Protein AF-A0A917F419-F1 (afdb_monomer)

Sequence (73 aa):
MTEERQPASWWLHKAHARVTDWERRGGDYAVWARSDAKIVQEHRPVPFETGAPCQECGKAWPCGMFRAVLASD

Mean predicted aligned error: 3.64 Å

Structure (mmCIF, N/CA/C/O backbone):
data_AF-A0A917F419-F1
#
_entry.id   AF-A0A917F419-F1
#
loop_
_atom_site.group_PDB
_atom_site.id
_atom_site.type_symbol
_atom_site.label_atom_id
_atom_site.label_alt_id
_atom_site.label_comp_id
_atom_site.label_asym_id
_atom_site.label_entity_id
_atom_site.label_seq_id
_atom_site.pdbx_PDB_ins_code
_atom_site.Cartn_x
_atom_site.Cartn_y
_atom_site.Cartn_z
_atom_site.occupancy
_atom_site.B_iso_or_equiv
_atom_site.auth_seq_id
_at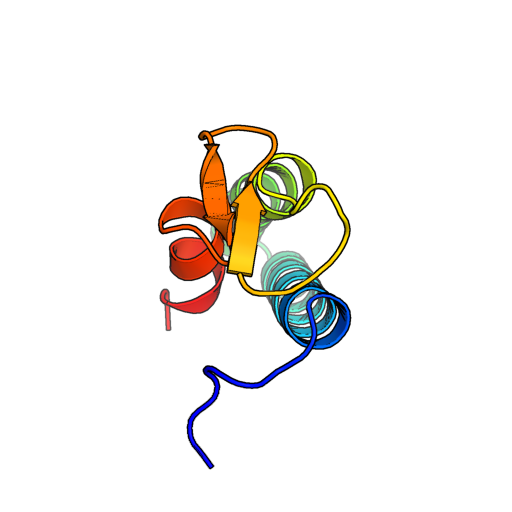om_site.auth_comp_id
_atom_site.auth_asym_id
_atom_site.auth_atom_id
_atom_site.pdbx_PDB_model_num
ATOM 1 N N . MET A 1 1 ? 9.642 -10.927 16.990 1.00 43.91 1 MET A N 1
ATOM 2 C CA . MET A 1 1 ? 8.634 -9.848 17.069 1.00 43.91 1 MET A CA 1
ATOM 3 C C . MET A 1 1 ? 7.726 -9.992 15.861 1.00 43.91 1 MET A C 1
ATOM 5 O O . MET A 1 1 ? 8.222 -9.845 14.755 1.00 43.91 1 MET A O 1
ATOM 9 N N . THR A 1 2 ? 6.463 -10.375 16.041 1.00 57.66 2 THR A N 1
ATOM 10 C CA . THR A 1 2 ? 5.501 -10.495 14.935 1.00 57.66 2 THR A CA 1
ATOM 11 C C . THR A 1 2 ? 5.179 -9.099 14.389 1.00 57.66 2 THR A C 1
ATOM 13 O O . THR A 1 2 ? 4.887 -8.186 15.160 1.00 57.66 2 THR A O 1
ATOM 16 N N . GLU A 1 3 ? 5.280 -8.905 13.069 1.00 60.28 3 GLU A N 1
ATOM 17 C CA . GLU A 1 3 ? 5.064 -7.616 12.377 1.00 60.28 3 GLU A CA 1
ATOM 18 C C . GLU A 1 3 ? 3.671 -7.004 12.630 1.00 60.28 3 GLU A C 1
ATOM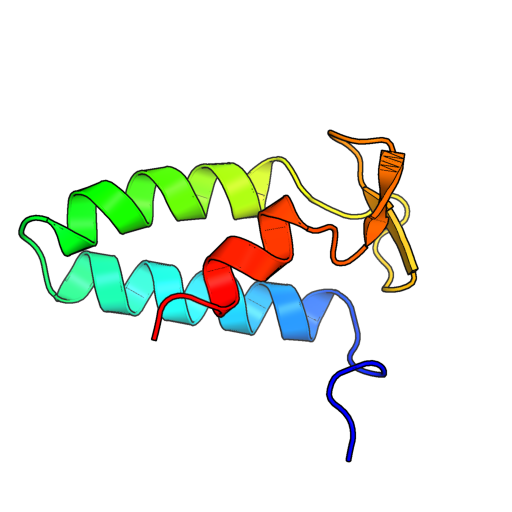 20 O O . GLU A 1 3 ? 3.450 -5.818 12.409 1.00 60.28 3 GLU A O 1
ATOM 25 N N . GLU A 1 4 ? 2.739 -7.785 13.174 1.00 63.25 4 GLU A N 1
ATOM 26 C CA . GLU A 1 4 ? 1.343 -7.420 13.431 1.00 63.25 4 GLU A CA 1
ATOM 27 C C . GLU A 1 4 ? 1.132 -6.276 14.439 1.00 63.25 4 GLU A C 1
ATOM 29 O O . GLU A 1 4 ? 0.024 -5.757 14.534 1.00 63.25 4 GLU A O 1
ATOM 34 N N . ARG A 1 5 ? 2.165 -5.841 15.176 1.00 77.62 5 ARG A N 1
ATOM 35 C CA . ARG A 1 5 ? 2.070 -4.737 16.159 1.00 77.62 5 ARG A CA 1
ATOM 36 C C . ARG A 1 5 ? 2.673 -3.411 15.695 1.00 77.62 5 ARG A C 1
ATOM 38 O O . ARG A 1 5 ? 2.843 -2.503 16.504 1.00 77.62 5 ARG A O 1
ATOM 45 N N . GLN A 1 6 ? 3.039 -3.294 14.423 1.00 92.25 6 GLN A N 1
ATOM 46 C CA . GLN A 1 6 ? 3.669 -2.076 13.921 1.00 92.25 6 GLN A CA 1
ATOM 47 C C . GLN A 1 6 ? 2.639 -0.956 13.682 1.00 92.25 6 GLN A C 1
ATOM 49 O O . GLN A 1 6 ? 1.510 -1.249 13.271 1.00 92.25 6 GLN A O 1
ATOM 54 N N . PRO A 1 7 ? 2.998 0.322 13.914 1.00 94.62 7 PRO A N 1
ATOM 55 C CA . PRO A 1 7 ? 2.108 1.455 13.659 1.00 94.62 7 PRO A CA 1
ATOM 56 C C . PRO A 1 7 ? 1.840 1.639 12.158 1.00 94.62 7 PRO A C 1
ATOM 58 O O . PRO A 1 7 ? 2.644 1.226 11.319 1.00 94.62 7 PRO A O 1
ATOM 61 N N . ALA A 1 8 ? 0.744 2.323 11.807 1.00 94.19 8 ALA A N 1
ATOM 62 C CA . ALA A 1 8 ? 0.363 2.551 10.409 1.00 94.19 8 ALA A CA 1
ATOM 63 C C . ALA A 1 8 ? 1.468 3.234 9.584 1.00 94.19 8 ALA A C 1
ATOM 65 O O . ALA A 1 8 ? 1.712 2.876 8.431 1.00 94.19 8 ALA A O 1
ATOM 66 N N . SER A 1 9 ? 2.207 4.158 10.203 1.00 95.38 9 SER A N 1
ATOM 67 C CA . SER A 1 9 ? 3.351 4.825 9.580 1.00 95.38 9 SER A CA 1
ATOM 68 C C . SER A 1 9 ? 4.477 3.862 9.199 1.00 95.38 9 SER A C 1
ATOM 70 O O . SER A 1 9 ? 5.091 4.054 8.154 1.00 95.38 9 SER A O 1
ATOM 72 N N . TRP A 1 10 ? 4.751 2.824 9.992 1.00 95.19 10 TRP A N 1
ATOM 73 C CA . TRP A 1 10 ? 5.810 1.853 9.698 1.00 95.19 10 TRP A CA 1
ATOM 74 C C . TRP A 1 10 ? 5.489 1.049 8.436 1.00 95.19 10 TRP A C 1
ATOM 76 O O . TRP A 1 10 ? 6.313 0.938 7.528 1.00 95.19 10 TRP A O 1
ATOM 86 N N . TRP A 1 11 ? 4.255 0.559 8.346 1.00 95.06 11 TRP A N 1
ATOM 87 C CA . TRP A 1 11 ? 3.745 -0.182 7.194 1.00 95.06 11 TRP A CA 1
ATOM 88 C C . TRP A 1 11 ? 3.769 0.664 5.914 1.00 95.06 11 TRP A C 1
ATOM 90 O O . TRP A 1 11 ? 4.206 0.187 4.868 1.00 95.06 11 TRP A O 1
ATOM 100 N N . LEU A 1 12 ? 3.362 1.934 6.002 1.00 95.38 12 LEU A N 1
ATOM 101 C CA . LEU A 1 12 ? 3.385 2.858 4.866 1.00 95.38 12 LEU A CA 1
ATOM 102 C C . LEU A 1 12 ? 4.805 3.209 4.419 1.00 95.38 12 LEU A C 1
ATOM 104 O O . LEU A 1 12 ? 5.061 3.237 3.220 1.00 95.38 12 LEU A O 1
ATOM 108 N N . HIS A 1 13 ? 5.744 3.411 5.348 1.00 96.31 13 HIS A N 1
ATOM 109 C CA . HIS A 1 13 ? 7.151 3.613 4.987 1.00 96.31 13 HIS A CA 1
ATOM 110 C C . HIS A 1 13 ? 7.737 2.390 4.281 1.00 96.31 13 HIS A C 1
ATOM 112 O O . HIS A 1 13 ? 8.407 2.553 3.264 1.00 96.31 13 HIS A O 1
ATOM 118 N N . LYS A 1 14 ? 7.451 1.172 4.766 1.00 95.50 14 LYS A N 1
ATOM 119 C CA . LYS A 1 14 ? 7.852 -0.064 4.077 1.00 95.50 14 LYS A CA 1
ATOM 120 C C . LYS A 1 14 ? 7.309 -0.119 2.650 1.00 95.50 14 LYS A C 1
ATOM 122 O O . LYS A 1 14 ? 8.061 -0.407 1.723 1.00 95.50 14 LYS A O 1
ATOM 127 N N . ALA A 1 15 ? 6.016 0.156 2.477 1.00 96.06 15 ALA A N 1
ATOM 128 C CA . ALA A 1 15 ? 5.376 0.088 1.171 1.00 96.06 15 ALA A CA 1
ATOM 129 C C . ALA A 1 15 ? 5.930 1.149 0.208 1.00 96.06 15 ALA A C 1
ATOM 131 O O . ALA A 1 15 ? 6.265 0.820 -0.926 1.00 96.06 15 ALA A O 1
ATOM 132 N N . HIS A 1 16 ? 6.127 2.389 0.671 1.00 97.25 16 HIS A N 1
ATOM 133 C CA . HIS A 1 16 ? 6.771 3.431 -0.132 1.00 97.25 16 HIS A CA 1
ATOM 134 C C . HIS A 1 16 ? 8.208 3.058 -0.520 1.00 97.25 16 HIS A C 1
ATOM 136 O O . HIS A 1 16 ? 8.565 3.189 -1.685 1.00 97.25 16 HIS A O 1
ATOM 142 N N . ALA A 1 17 ? 9.018 2.545 0.414 1.00 96.81 17 ALA A N 1
ATOM 143 C CA . ALA A 1 17 ? 10.393 2.137 0.119 1.00 96.81 17 ALA A CA 1
ATOM 144 C C . ALA A 1 17 ? 10.454 1.048 -0.964 1.00 96.81 17 ALA A C 1
ATOM 146 O O . ALA A 1 17 ? 11.300 1.104 -1.855 1.00 96.81 17 ALA A O 1
ATOM 147 N N . ARG A 1 18 ? 9.527 0.086 -0.915 1.00 94.69 18 ARG A N 1
ATOM 148 C CA . ARG A 1 18 ? 9.400 -0.960 -1.933 1.00 94.69 18 ARG A CA 1
ATOM 149 C C . ARG A 1 18 ? 9.016 -0.395 -3.298 1.00 94.69 18 ARG A C 1
ATOM 151 O O . ARG A 1 18 ? 9.683 -0.709 -4.278 1.00 94.69 18 ARG A O 1
ATOM 158 N N . VAL A 1 19 ? 7.975 0.440 -3.352 1.00 96.88 19 VAL A N 1
ATOM 159 C CA . VAL A 1 19 ? 7.543 1.113 -4.589 1.00 96.88 19 VAL A CA 1
ATOM 160 C C . VAL A 1 19 ? 8.724 1.855 -5.214 1.00 96.88 19 VAL A C 1
ATOM 162 O O . VAL A 1 19 ? 9.027 1.640 -6.383 1.00 96.88 19 VAL A O 1
ATOM 165 N N . THR A 1 20 ? 9.460 2.638 -4.423 1.00 97.31 20 THR A N 1
ATOM 166 C CA . THR A 1 20 ? 10.645 3.365 -4.894 1.00 97.31 20 THR A CA 1
ATOM 167 C C . THR A 1 20 ? 11.758 2.437 -5.398 1.00 97.31 20 THR A C 1
ATOM 169 O O . THR A 1 20 ? 12.388 2.740 -6.412 1.00 97.31 20 THR A O 1
ATOM 172 N N . ASP A 1 21 ? 12.018 1.299 -4.741 1.00 96.50 21 ASP A N 1
ATOM 173 C CA . ASP A 1 21 ? 13.015 0.341 -5.242 1.00 96.50 21 ASP A CA 1
ATOM 174 C C . ASP A 1 21 ? 12.595 -0.269 -6.587 1.00 96.50 21 ASP A C 1
ATOM 176 O O . ASP A 1 21 ? 13.413 -0.372 -7.500 1.00 96.50 21 ASP A O 1
ATOM 180 N N . TRP A 1 22 ? 11.319 -0.621 -6.742 1.00 96.19 22 TRP A N 1
ATOM 181 C CA . TRP A 1 22 ? 10.782 -1.159 -7.993 1.00 96.19 22 TRP A CA 1
ATOM 182 C C . TRP A 1 22 ? 10.783 -0.136 -9.131 1.00 96.19 22 TRP A C 1
ATOM 184 O O . TRP A 1 22 ? 11.178 -0.471 -10.248 1.00 96.19 22 TRP A O 1
ATOM 194 N N . GLU A 1 23 ? 10.432 1.121 -8.854 1.00 96.62 23 GLU A N 1
ATOM 195 C CA . GLU A 1 23 ? 10.566 2.212 -9.826 1.00 96.62 23 GLU A CA 1
ATOM 196 C C . GLU A 1 23 ? 12.012 2.349 -10.308 1.00 96.62 23 GLU A C 1
ATOM 198 O O . GLU A 1 23 ? 12.259 2.437 -11.512 1.00 96.62 23 GLU A O 1
ATOM 203 N N . ARG A 1 24 ? 12.980 2.295 -9.384 1.00 97.19 24 ARG A N 1
ATOM 204 C CA . ARG A 1 24 ? 14.411 2.398 -9.698 1.00 97.19 24 ARG A CA 1
ATOM 205 C C . ARG A 1 24 ? 14.924 1.226 -10.540 1.00 97.19 24 ARG A C 1
ATOM 207 O O . ARG A 1 24 ? 15.833 1.424 -11.343 1.00 97.19 24 ARG A O 1
ATOM 214 N N . ARG A 1 25 ? 14.372 0.019 -10.369 1.00 96.31 25 ARG A N 1
ATOM 215 C CA . ARG A 1 25 ? 14.723 -1.159 -11.188 1.00 96.31 25 ARG A CA 1
ATOM 216 C C . ARG A 1 25 ? 14.287 -1.010 -12.647 1.00 96.31 25 ARG A C 1
ATOM 218 O O . ARG A 1 25 ? 14.950 -1.557 -13.525 1.00 96.31 25 ARG A O 1
ATOM 225 N N . GLY A 1 26 ? 13.219 -0.258 -12.913 1.00 95.19 26 GLY A N 1
ATOM 226 C CA . GLY A 1 26 ? 12.714 -0.029 -14.266 1.00 95.19 26 GLY A CA 1
ATOM 227 C C . GLY A 1 26 ? 12.029 -1.253 -14.891 1.00 95.19 26 GLY A C 1
ATOM 228 O O . GLY A 1 26 ? 11.738 -2.244 -14.221 1.00 95.19 26 GLY A O 1
ATOM 229 N N . GLY A 1 27 ? 11.740 -1.176 -16.194 1.00 96.19 27 GLY A N 1
ATOM 230 C CA . GLY A 1 27 ? 11.059 -2.249 -16.932 1.00 96.19 27 GLY A CA 1
ATOM 231 C C . GLY A 1 27 ? 9.682 -2.588 -16.348 1.00 96.19 27 GLY A C 1
ATOM 232 O O . GLY A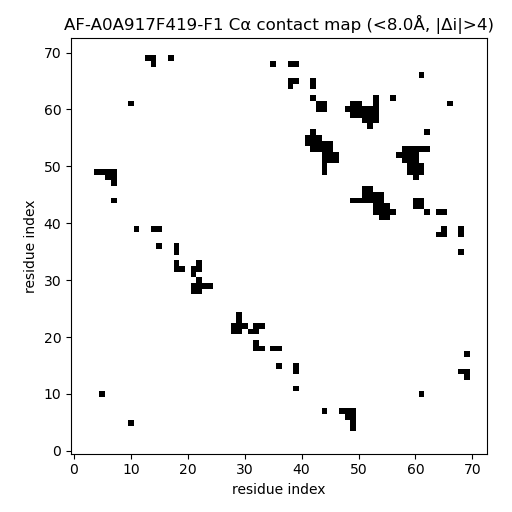 1 27 ? 8.932 -1.690 -15.955 1.00 96.19 27 GLY A O 1
ATOM 233 N N . ASP A 1 28 ? 9.368 -3.880 -16.258 1.00 95.75 28 ASP A N 1
ATOM 234 C CA . ASP A 1 28 ? 8.098 -4.367 -15.701 1.00 95.75 28 ASP A CA 1
ATOM 235 C C . ASP A 1 28 ? 7.923 -3.995 -14.220 1.00 95.75 28 ASP A C 1
ATOM 237 O O . ASP A 1 28 ? 6.809 -3.692 -13.790 1.00 95.75 28 ASP A O 1
ATOM 241 N N . TYR A 1 29 ? 9.018 -3.885 -13.455 1.00 94.56 29 TYR A N 1
ATOM 242 C CA . TYR A 1 29 ? 8.963 -3.444 -12.056 1.00 94.56 29 TYR A CA 1
ATOM 243 C C . TYR A 1 29 ? 8.406 -2.026 -11.924 1.00 94.56 29 TYR A C 1
ATOM 245 O O . TYR A 1 29 ? 7.623 -1.763 -11.017 1.00 94.56 29 TYR A O 1
ATOM 253 N N . ALA A 1 30 ? 8.729 -1.120 -12.852 1.00 95.19 30 ALA A N 1
ATOM 254 C CA . ALA A 1 30 ? 8.161 0.228 -12.849 1.00 95.19 30 ALA A CA 1
ATOM 255 C C . ALA A 1 30 ? 6.665 0.236 -13.217 1.00 95.19 30 ALA A C 1
ATOM 257 O O . ALA A 1 30 ? 5.921 1.124 -12.798 1.00 95.19 30 ALA A O 1
ATOM 258 N N . VAL A 1 31 ? 6.187 -0.749 -13.987 1.00 95.19 31 VAL A N 1
ATOM 259 C CA . VAL A 1 31 ? 4.748 -0.925 -14.238 1.00 95.19 31 VAL A CA 1
ATOM 260 C C . VAL A 1 31 ? 4.049 -1.370 -12.956 1.00 95.19 31 VAL A C 1
ATOM 262 O O . VAL A 1 31 ? 3.050 -0.756 -12.577 1.00 95.19 31 VAL A O 1
ATOM 265 N N . TRP A 1 32 ? 4.594 -2.370 -12.261 1.00 94.25 32 TRP A N 1
ATOM 266 C CA . TRP A 1 32 ? 4.036 -2.853 -10.997 1.00 94.25 32 TRP A CA 1
ATOM 267 C C . TRP A 1 32 ? 4.098 -1.801 -9.893 1.00 94.25 32 TRP A C 1
ATOM 269 O O . TRP A 1 32 ? 3.104 -1.597 -9.204 1.00 94.25 32 TRP A O 1
ATOM 279 N N . ALA A 1 33 ? 5.191 -1.044 -9.796 1.00 96.31 33 ALA A N 1
ATOM 280 C CA . ALA A 1 33 ? 5.330 0.016 -8.804 1.00 96.31 33 ALA A CA 1
ATOM 281 C C . ALA A 1 33 ? 4.240 1.088 -8.925 1.00 96.31 33 ALA A C 1
ATOM 283 O O . ALA A 1 33 ? 3.717 1.542 -7.913 1.00 96.31 33 ALA A O 1
ATOM 284 N N . ARG A 1 34 ? 3.829 1.448 -10.150 1.00 96.00 34 ARG A N 1
ATOM 285 C CA . ARG A 1 34 ? 2.711 2.385 -10.367 1.00 96.00 34 ARG A CA 1
ATOM 286 C C . ARG A 1 34 ? 1.378 1.830 -9.865 1.00 96.00 34 ARG A C 1
ATOM 288 O O . ARG A 1 34 ? 0.584 2.577 -9.299 1.00 96.00 34 ARG A O 1
ATOM 295 N N . SER A 1 35 ? 1.135 0.535 -10.067 1.00 95.94 35 SER A N 1
ATOM 296 C CA . SER A 1 35 ? -0.053 -0.139 -9.534 1.00 95.94 35 SER A CA 1
ATOM 297 C C . SER A 1 35 ? -0.021 -0.180 -8.003 1.00 95.94 35 SER A C 1
ATOM 299 O O . SER A 1 35 ? -0.996 0.187 -7.348 1.00 95.94 35 SER A O 1
ATOM 301 N N . ASP A 1 36 ? 1.120 -0.548 -7.424 1.00 96.56 36 ASP A N 1
ATOM 302 C CA . ASP A 1 36 ? 1.306 -0.640 -5.976 1.00 96.56 36 ASP A CA 1
ATOM 303 C C . ASP A 1 36 ? 1.218 0.729 -5.292 1.00 96.56 36 ASP A C 1
ATOM 305 O O . ASP A 1 36 ? 0.586 0.853 -4.244 1.00 96.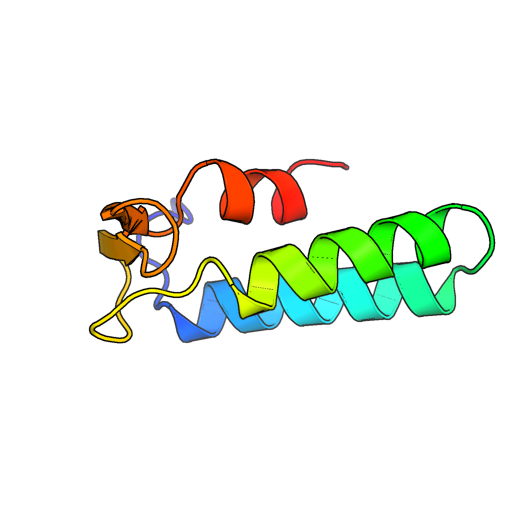56 36 ASP A O 1
ATOM 309 N N . ALA A 1 37 ? 1.766 1.782 -5.903 1.00 97.31 37 ALA A N 1
ATOM 310 C CA . ALA A 1 37 ? 1.650 3.154 -5.412 1.00 97.31 37 ALA A CA 1
ATOM 311 C C . ALA A 1 37 ? 0.183 3.582 -5.270 1.00 97.31 37 ALA A C 1
ATOM 313 O O . ALA A 1 37 ? -0.199 4.172 -4.256 1.00 97.31 37 ALA A O 1
ATOM 314 N N . LYS A 1 38 ? -0.653 3.228 -6.255 1.00 97.19 38 LYS A N 1
ATOM 315 C CA . LYS A 1 38 ? -2.093 3.489 -6.216 1.00 97.19 38 LYS A CA 1
ATOM 316 C C . LYS A 1 38 ? -2.761 2.740 -5.059 1.00 97.19 38 LYS A C 1
ATOM 318 O O . LYS A 1 38 ? -3.485 3.351 -4.277 1.00 97.19 38 LYS A O 1
ATOM 323 N N . ILE A 1 39 ? -2.437 1.458 -4.869 1.00 97.19 39 ILE A N 1
ATOM 324 C CA . ILE A 1 39 ? -2.951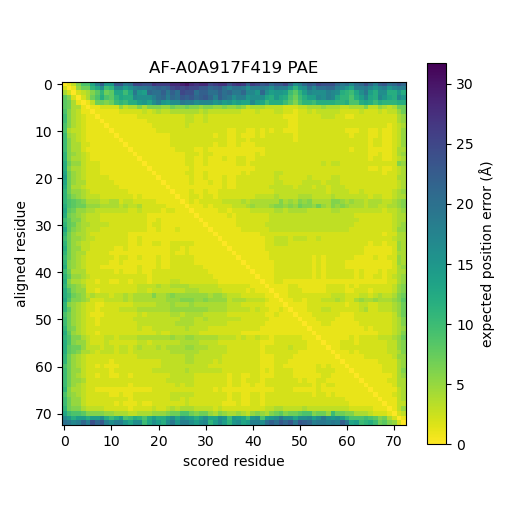 0.666 -3.740 1.00 97.19 39 ILE A CA 1
ATOM 325 C C . ILE A 1 39 ? -2.544 1.289 -2.396 1.00 97.19 39 ILE A C 1
ATOM 327 O O . ILE A 1 39 ? -3.377 1.420 -1.503 1.00 97.19 39 ILE A O 1
ATOM 331 N N . VAL A 1 40 ? -1.288 1.716 -2.239 1.00 96.56 40 VAL A N 1
ATOM 332 C CA . VAL A 1 40 ? -0.782 2.359 -1.011 1.00 96.56 40 VAL A CA 1
ATOM 333 C C . VAL A 1 40 ? -1.474 3.700 -0.727 1.00 96.56 40 VAL A C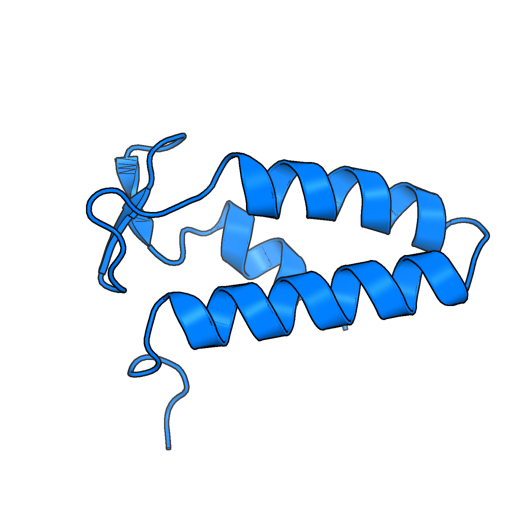 1
ATOM 335 O O . VAL A 1 40 ? -1.625 4.104 0.433 1.00 96.56 40 VAL A O 1
ATOM 338 N N . GLN A 1 41 ? -1.900 4.405 -1.772 1.00 96.69 41 GLN A N 1
ATOM 339 C CA . GLN A 1 41 ? -2.639 5.654 -1.649 1.00 96.69 41 GLN A CA 1
ATOM 340 C C . GLN A 1 41 ? -4.105 5.428 -1.256 1.00 96.69 41 GLN A C 1
ATOM 342 O O . GLN A 1 41 ? -4.591 6.111 -0.355 1.00 96.69 41 GLN A O 1
ATOM 347 N N . GLU A 1 42 ? -4.791 4.489 -1.908 1.00 96.25 42 GLU A N 1
ATOM 348 C CA . GLU A 1 42 ? -6.237 4.263 -1.761 1.00 96.25 42 GLU A CA 1
ATOM 349 C C . GLU A 1 42 ? -6.563 3.413 -0.525 1.00 96.25 42 GLU A C 1
ATOM 351 O O . GLU A 1 42 ? -7.472 3.719 0.250 1.00 96.25 42 GLU A O 1
ATOM 356 N N . HIS A 1 43 ? -5.765 2.380 -0.254 1.00 97.00 43 HIS A N 1
ATOM 357 C CA . HIS A 1 43 ? -5.987 1.476 0.869 1.00 97.00 43 HIS A CA 1
ATOM 358 C C . HIS A 1 43 ? -5.317 1.970 2.154 1.00 97.00 43 HIS A C 1
ATOM 360 O O . HIS A 1 43 ? -4.465 1.285 2.724 1.00 97.00 43 HIS A O 1
ATOM 366 N N . ARG A 1 44 ? -5.725 3.147 2.645 1.00 95.56 44 ARG A N 1
ATOM 367 C CA . ARG A 1 44 ? -5.252 3.738 3.914 1.00 95.56 44 ARG A CA 1
ATOM 368 C C . ARG A 1 44 ? -6.237 3.533 5.070 1.00 95.56 44 ARG A C 1
ATOM 370 O O . ARG A 1 44 ? -7.427 3.364 4.812 1.00 95.56 44 ARG A O 1
ATOM 377 N N . PRO A 1 45 ? -5.771 3.517 6.330 1.00 96.44 45 PRO A N 1
ATOM 378 C CA . PRO A 1 45 ? -6.651 3.434 7.490 1.00 96.44 45 PRO A CA 1
ATOM 379 C C . PRO A 1 45 ? -7.269 4.798 7.828 1.00 96.44 45 PRO A C 1
ATOM 381 O O . PRO A 1 45 ? -6.592 5.826 7.735 1.00 96.44 45 PRO A O 1
ATOM 384 N N . VAL A 1 46 ? -8.537 4.799 8.251 1.00 92.31 46 VAL A N 1
ATOM 385 C CA . VAL A 1 46 ? -9.225 5.964 8.833 1.00 92.31 46 VAL A CA 1
ATOM 386 C C . VAL A 1 46 ? -9.968 5.516 10.107 1.00 92.31 46 VAL A C 1
ATOM 388 O O . VAL A 1 46 ? -10.922 4.746 9.992 1.00 92.31 46 VAL A O 1
ATOM 391 N N . PRO A 1 47 ? -9.578 5.977 11.317 1.00 93.50 47 PRO A N 1
ATOM 392 C CA . PRO A 1 47 ? -8.455 6.877 11.614 1.00 93.50 47 PRO A CA 1
ATOM 393 C C . PRO A 1 47 ? -7.092 6.244 11.289 1.00 93.50 47 PRO A C 1
ATOM 395 O O . PRO A 1 47 ? -7.000 5.057 10.997 1.00 93.50 47 PRO A O 1
ATOM 398 N N . PHE A 1 48 ? -6.025 7.046 11.296 1.00 94.19 48 PHE A N 1
ATOM 399 C CA . PHE A 1 48 ? -4.692 6.618 10.860 1.00 94.19 48 PHE A CA 1
ATOM 400 C C . PHE A 1 48 ? -3.986 5.713 11.890 1.00 94.19 48 PHE A C 1
ATOM 402 O O . PHE A 1 48 ? -3.036 6.118 12.559 1.00 94.19 48 PHE A O 1
ATOM 409 N N . GLU A 1 49 ? -4.451 4.474 12.023 1.00 94.25 49 GLU A N 1
ATOM 410 C CA . GLU A 1 49 ? -3.942 3.485 12.975 1.00 94.25 49 GLU A CA 1
ATOM 411 C C . GLU A 1 49 ? -4.032 2.056 12.420 1.00 94.25 49 GLU A C 1
ATOM 413 O O . GLU A 1 49 ? -4.837 1.742 11.542 1.00 94.25 49 GLU A O 1
ATOM 418 N N . THR A 1 50 ? -3.181 1.164 12.924 1.00 94.44 50 THR A N 1
ATOM 419 C CA . THR A 1 50 ? -3.261 -0.262 12.588 1.00 94.44 50 THR A CA 1
ATOM 420 C C . THR A 1 50 ? -4.491 -0.868 13.260 1.00 94.44 50 THR A C 1
ATOM 422 O O . THR A 1 50 ? -4.740 -0.622 14.435 1.00 94.44 50 THR A O 1
ATOM 425 N N . GLY A 1 51 ? -5.253 -1.672 12.526 1.00 94.50 51 GLY A N 1
ATOM 426 C CA . GLY A 1 51 ? -6.526 -2.244 12.962 1.00 94.50 51 GLY A CA 1
ATOM 427 C C . GLY A 1 51 ? -7.744 -1.396 12.591 1.00 94.50 51 GLY A C 1
ATOM 428 O O . GLY A 1 51 ? -8.838 -1.954 12.499 1.00 94.50 51 GLY A O 1
ATOM 429 N N . ALA A 1 52 ? -7.572 -0.101 12.296 1.00 95.75 52 ALA A N 1
ATOM 430 C CA . ALA A 1 52 ? -8.676 0.745 11.850 1.00 95.75 52 ALA A CA 1
ATOM 431 C C . ALA A 1 52 ? -9.241 0.302 10.491 1.00 95.75 52 ALA A C 1
ATOM 433 O O . ALA A 1 52 ? -8.555 -0.376 9.713 1.00 95.75 52 ALA A O 1
ATOM 434 N N . PRO A 1 53 ? -10.488 0.687 10.175 1.00 97.50 53 PRO A N 1
ATOM 435 C CA . PRO A 1 53 ? -11.076 0.441 8.870 1.00 97.50 53 PRO A CA 1
ATOM 436 C C . PRO A 1 53 ? -10.236 1.054 7.748 1.00 97.50 53 PRO A C 1
ATOM 438 O O . PRO A 1 53 ? -9.828 2.214 7.794 1.00 97.50 53 PRO A O 1
ATOM 441 N N . CYS A 1 54 ? -9.997 0.270 6.706 1.00 97.38 54 CYS A N 1
ATOM 442 C CA . CYS A 1 54 ? -9.460 0.761 5.451 1.00 97.38 54 CYS A CA 1
ATOM 443 C C . CYS A 1 54 ? -10.510 1.625 4.744 1.00 97.38 54 CYS A C 1
ATOM 445 O O . CYS A 1 54 ? -11.638 1.175 4.556 1.00 97.38 54 CYS A O 1
ATOM 447 N N . GLN A 1 55 ? -10.121 2.816 4.297 1.00 95.19 55 GLN A N 1
ATOM 448 C CA . GLN A 1 55 ? -10.989 3.760 3.595 1.00 95.19 55 GLN A CA 1
ATOM 449 C C . GLN A 1 55 ? -11.653 3.142 2.358 1.00 95.19 55 GLN A C 1
ATOM 451 O O . GLN A 1 55 ? -12.850 3.314 2.164 1.00 95.19 55 GLN A O 1
ATOM 456 N N . GLU A 1 56 ? -10.887 2.402 1.555 1.00 97.44 56 GLU A N 1
ATOM 457 C CA . GLU A 1 56 ? -11.374 1.876 0.276 1.00 97.44 56 GLU A CA 1
ATOM 458 C C . GLU A 1 56 ? -12.249 0.624 0.425 1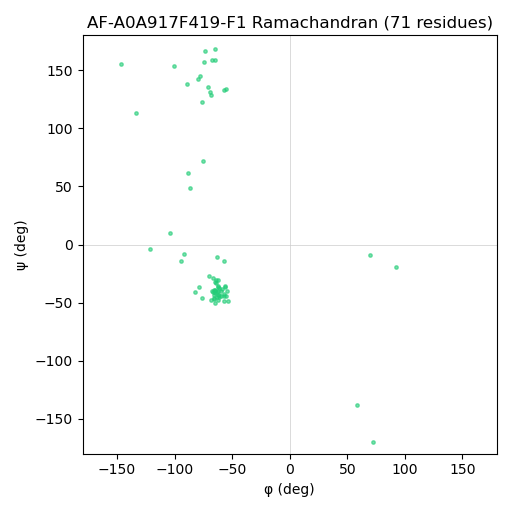.00 97.44 56 GLU A C 1
ATOM 460 O O . GLU A 1 56 ? -13.217 0.441 -0.302 1.00 97.44 56 GLU A O 1
ATOM 465 N N . CYS A 1 57 ? -11.930 -0.268 1.369 1.00 96.00 57 CYS A N 1
ATOM 466 C CA . CYS A 1 57 ? -12.597 -1.578 1.448 1.00 96.00 57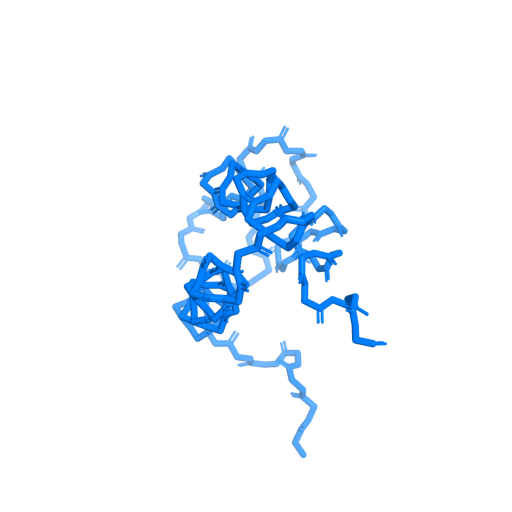 CYS A CA 1
ATOM 467 C C . CYS A 1 57 ? -13.312 -1.873 2.773 1.00 96.00 57 CYS A C 1
ATOM 469 O O . CYS A 1 57 ? -13.888 -2.950 2.920 1.00 96.00 57 CYS A O 1
ATOM 471 N N . GLY A 1 58 ? -13.228 -0.984 3.765 1.00 96.06 58 GLY A N 1
ATOM 472 C CA . GLY A 1 58 ? -13.859 -1.123 5.084 1.00 96.06 58 GLY A CA 1
ATOM 473 C C . GLY A 1 58 ? -13.265 -2.199 6.004 1.00 96.06 58 GLY A C 1
ATOM 474 O O . GLY A 1 58 ? -13.607 -2.254 7.182 1.00 96.06 58 GLY A O 1
ATOM 475 N N . LYS A 1 59 ? -12.365 -3.059 5.509 1.00 96.75 59 LYS A N 1
ATOM 476 C CA . LYS A 1 59 ? -11.720 -4.124 6.301 1.00 96.75 59 LYS A CA 1
ATOM 477 C C . LYS A 1 59 ? -10.653 -3.560 7.240 1.00 96.75 59 LYS A C 1
ATOM 479 O O . LYS A 1 59 ? -10.071 -2.520 6.947 1.00 96.75 59 LYS A O 1
ATOM 484 N N . ALA A 1 60 ? -10.339 -4.291 8.311 1.00 96.38 60 ALA A N 1
ATOM 485 C CA . ALA A 1 60 ? -9.255 -3.935 9.226 1.00 96.38 60 ALA A CA 1
ATOM 486 C C . ALA A 1 60 ? -7.917 -3.769 8.484 1.00 96.38 60 ALA A C 1
ATOM 488 O O . ALA A 1 60 ? -7.543 -4.597 7.645 1.00 96.38 60 ALA A O 1
ATOM 489 N N . TRP A 1 61 ? -7.208 -2.685 8.789 1.00 95.88 61 TRP A N 1
ATOM 490 C CA . TRP A 1 61 ? -5.945 -2.335 8.158 1.00 95.88 61 TRP A CA 1
ATOM 491 C C . TRP A 1 61 ? -4.744 -2.952 8.908 1.00 95.88 61 TRP A C 1
ATOM 493 O O . TRP A 1 61 ? -4.742 -2.938 10.136 1.00 95.88 61 TRP A O 1
ATOM 503 N N . PRO A 1 62 ? -3.709 -3.494 8.236 1.00 96.06 62 PRO A N 1
ATOM 504 C CA . PRO A 1 62 ? -3.490 -3.497 6.796 1.00 96.06 62 PRO A CA 1
ATOM 505 C C . PRO A 1 62 ? -4.396 -4.520 6.118 1.00 96.06 62 PRO A C 1
ATOM 507 O O . PRO A 1 62 ? -4.363 -5.709 6.439 1.00 96.06 62 PRO A O 1
ATOM 510 N N . CYS A 1 63 ? -5.213 -4.047 5.178 1.00 95.94 63 CYS A N 1
ATOM 511 C CA . CYS A 1 63 ? -6.156 -4.901 4.470 1.00 95.94 63 CYS A CA 1
ATOM 512 C C . CYS A 1 63 ? -5.425 -5.793 3.453 1.00 95.94 63 CYS A C 1
ATOM 514 O O . CYS A 1 63 ? -4.264 -5.553 3.122 1.00 95.94 63 CYS A O 1
ATOM 516 N N . GLY A 1 64 ? -6.107 -6.815 2.926 1.00 95.50 64 GLY A N 1
ATOM 517 C CA . GLY A 1 64 ? -5.506 -7.769 1.984 1.00 95.50 64 GLY A CA 1
ATOM 518 C C . GLY A 1 64 ? -4.854 -7.114 0.759 1.00 95.50 64 GLY A C 1
ATOM 519 O O . GLY A 1 64 ? -3.751 -7.504 0.395 1.00 95.50 64 GLY A O 1
ATOM 520 N N . MET A 1 65 ? -5.480 -6.075 0.193 1.00 96.06 65 MET A N 1
ATOM 521 C CA . MET A 1 65 ? -4.921 -5.330 -0.946 1.00 96.06 65 MET A CA 1
ATOM 522 C C . MET A 1 65 ? -3.602 -4.646 -0.582 1.00 96.06 65 MET A C 1
ATOM 524 O O . MET A 1 65 ? -2.608 -4.814 -1.278 1.00 96.06 65 MET A O 1
ATOM 528 N N . PHE A 1 66 ? -3.555 -3.949 0.558 1.00 96.12 66 PHE A N 1
ATOM 529 C CA . PHE A 1 66 ? -2.320 -3.331 1.041 1.00 96.12 66 PHE A CA 1
ATOM 530 C C . PHE A 1 66 ? -1.237 -4.377 1.348 1.00 96.12 66 PHE A C 1
ATOM 532 O O . PHE A 1 66 ? -0.070 -4.179 1.027 1.00 96.12 66 PHE A O 1
ATOM 539 N N . ARG A 1 67 ? -1.608 -5.515 1.950 1.00 95.25 67 ARG A N 1
ATOM 540 C CA . ARG A 1 67 ? -0.658 -6.600 2.245 1.00 95.25 67 ARG A CA 1
ATOM 541 C C . ARG A 1 67 ? -0.060 -7.215 0.979 1.00 95.25 67 ARG A C 1
ATOM 543 O O . ARG A 1 67 ? 1.103 -7.597 1.017 1.00 95.25 67 ARG A O 1
ATOM 550 N N . ALA A 1 68 ? -0.807 -7.273 -0.125 1.00 94.31 68 ALA A N 1
ATOM 551 C CA . ALA A 1 68 ? -0.314 -7.803 -1.397 1.00 94.31 68 ALA A CA 1
ATOM 552 C C . ALA A 1 68 ? 0.868 -6.991 -1.955 1.00 94.31 68 ALA A C 1
ATOM 554 O O . ALA A 1 68 ? 1.821 -7.583 -2.461 1.00 94.31 68 ALA A O 1
ATOM 555 N N . VAL A 1 69 ? 0.862 -5.665 -1.753 1.00 94.75 69 VAL A N 1
ATOM 556 C CA . VAL A 1 69 ? 2.003 -4.796 -2.095 1.00 94.75 69 VAL A CA 1
ATOM 557 C C . VAL A 1 69 ? 3.273 -5.273 -1.398 1.00 94.75 69 VAL A C 1
ATOM 559 O O . VAL A 1 69 ? 4.342 -5.217 -1.975 1.00 94.75 69 VAL A O 1
ATOM 562 N N . LEU A 1 70 ? 3.186 -5.785 -0.170 1.00 91.31 70 LEU A N 1
ATOM 563 C CA . LEU A 1 70 ? 4.353 -6.213 0.605 1.00 91.31 70 LEU A CA 1
ATOM 564 C C . LEU A 1 70 ? 4.715 -7.695 0.432 1.00 91.31 70 LEU A C 1
ATOM 566 O O . LEU A 1 70 ? 5.753 -8.107 0.938 1.00 91.31 70 LEU A O 1
ATOM 570 N N . ALA A 1 71 ? 3.874 -8.487 -0.237 1.00 84.69 71 ALA A N 1
ATOM 571 C CA . ALA A 1 71 ? 4.007 -9.942 -0.306 1.00 84.69 71 ALA A CA 1
ATOM 572 C C . ALA A 1 71 ? 4.765 -10.456 -1.541 1.00 84.69 71 ALA A C 1
ATOM 574 O O . ALA A 1 71 ? 5.118 -11.630 -1.572 1.00 84.69 71 ALA A O 1
ATOM 575 N N . SER A 1 72 ? 4.983 -9.626 -2.563 1.00 62.75 72 SER A N 1
ATOM 576 C CA . SER A 1 72 ? 5.454 -10.097 -3.878 1.00 62.75 72 SER A CA 1
ATOM 577 C C . SER A 1 72 ? 6.988 -10.208 -3.977 1.00 6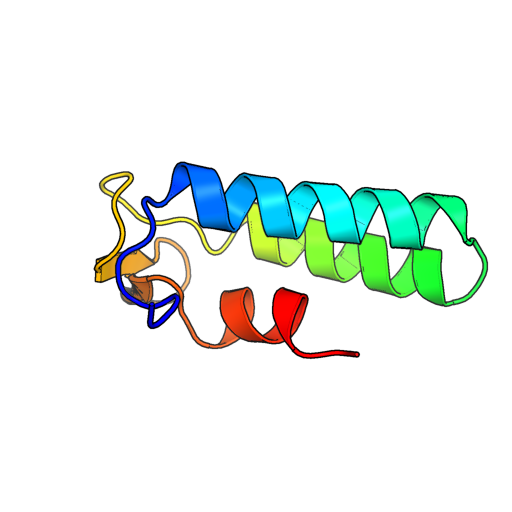2.75 72 SER A C 1
ATOM 579 O O . SER A 1 72 ? 7.572 -9.637 -4.898 1.00 62.75 72 SER A O 1
ATOM 581 N N . ASP A 1 73 ? 7.642 -10.834 -2.998 1.00 52.62 73 ASP A N 1
ATOM 582 C CA . ASP A 1 73 ? 9.073 -11.199 -3.070 1.00 52.62 73 ASP A CA 1
ATOM 583 C C . ASP A 1 73 ? 9.270 -12.603 -3.658 1.00 52.62 73 ASP A C 1
ATOM 585 O O . ASP A 1 73 ? 8.560 -13.538 -3.218 1.00 52.62 73 ASP A O 1
#

Foldseek 3Di:
DPPLPDWLVVLLVLLVVCLVVLCVVDDVSVVVSVVSVVLSVQQAAVVRTQQHQGNNPGGGPVDPSSVVSVPPD

Radius of gyration: 12.17 Å; Cα contacts (8 Å, |Δi|>4): 89; chains: 1; bounding box: 29×18×34 Å

pLDDT: mean 92.09, std 11.09, range [43.91, 97.5]

Solvent-accessible surface area (backbone atoms only — not comparable to full-atom values): 4068 Å² total; per-residue (Å²): 133,75,77,88,77,54,53,44,68,56,58,50,50,53,50,50,53,49,32,53,53,26,44,72,71,32,75,70,40,31,56,51,20,56,55,41,49,49,39,60,65,51,51,33,40,55,64,85,36,58,58,26,33,16,69,70,76,61,41,50,21,82,30,72,72,43,46,50,67,73,60,81,122

Organism: NCBI:txid1195761

Secondary structure (DSSP, 8-state):
--GGG--HHHHHHHHHHHHHHHHHH-THHHHHHHHHHHHHHHS-BSSSSTTSBBTTT-SBSSPHHHHHHHH--